Protein AF-A0A7W3P623-F1 (afdb_monomer_lite)

Secondary structure (DSSP, 8-state):
-EESGGGHHHHHHHHTS-GGG-GGGHHHHHHHHHHHHHHT-SS-PPEE-S--GGG-TTSPP---EEEE--HHHHHHHHHTT--TTHHHHHHHHHHHHHHTT-EEEE-SS--HHHHHHHHHHHHHTT--

Structure (mmCIF, N/CA/C/O backbone):
data_AF-A0A7W3P623-F1
#
_entry.id   AF-A0A7W3P623-F1
#
loop_
_atom_site.group_PDB
_atom_site.id
_atom_site.type_symbol
_atom_site.label_atom_id
_atom_site.label_alt_id
_atom_site.label_comp_id
_atom_site.label_asym_id
_atom_site.label_entity_id
_atom_site.label_seq_id
_atom_site.pdbx_PDB_ins_code
_atom_site.Cartn_x
_atom_site.Cartn_y
_atom_site.Cartn_z
_atom_site.occupancy
_atom_site.B_iso_or_equiv
_atom_site.auth_seq_id
_atom_site.auth_comp_id
_atom_site.auth_asym_id
_atom_site.auth_atom_id
_atom_site.pdbx_PDB_model_num
ATOM 1 N N . MET A 1 1 ? 1.976 -0.674 12.538 1.00 77.44 1 MET A N 1
ATOM 2 C CA . MET A 1 1 ? 1.799 -0.422 11.094 1.00 77.44 1 MET A CA 1
ATOM 3 C C . MET A 1 1 ? 3.063 -0.861 10.388 1.00 77.44 1 MET A C 1
ATOM 5 O O . MET A 1 1 ? 4.133 -0.415 10.784 1.00 77.44 1 MET A O 1
ATOM 9 N N . LEU A 1 2 ? 2.934 -1.749 9.410 1.00 84.62 2 LEU A N 1
ATOM 10 C CA . LEU A 1 2 ? 4.011 -2.174 8.529 1.00 84.62 2 LEU A CA 1
ATOM 11 C C . LEU A 1 2 ? 3.711 -1.620 7.135 1.00 84.62 2 LEU A C 1
ATOM 13 O O . LEU A 1 2 ? 2.647 -1.890 6.580 1.00 84.62 2 LEU A O 1
ATOM 17 N N . ASP A 1 3 ? 4.629 -0.821 6.605 1.00 87.44 3 ASP A N 1
ATOM 18 C CA . ASP A 1 3 ? 4.579 -0.376 5.216 1.00 87.44 3 ASP A CA 1
ATOM 19 C C . ASP A 1 3 ? 5.348 -1.384 4.366 1.00 87.44 3 ASP A C 1
ATOM 21 O O . ASP A 1 3 ? 6.526 -1.642 4.631 1.00 87.44 3 ASP A O 1
ATOM 25 N N . TRP A 1 4 ? 4.668 -1.969 3.379 1.00 89.75 4 TRP A N 1
ATOM 26 C CA . TRP A 1 4 ? 5.272 -2.906 2.444 1.00 89.75 4 TRP A CA 1
ATOM 27 C C . TRP A 1 4 ? 6.506 -2.267 1.805 1.00 89.75 4 TRP A C 1
ATOM 29 O O . TRP A 1 4 ? 7.604 -2.799 1.952 1.00 89.75 4 TRP A O 1
ATOM 39 N N . ASP A 1 5 ? 6.374 -1.069 1.228 1.00 91.06 5 ASP A N 1
ATOM 40 C CA . ASP A 1 5 ? 7.432 -0.404 0.459 1.00 91.06 5 ASP A CA 1
ATOM 41 C C . ASP A 1 5 ? 8.688 -0.095 1.291 1.00 91.06 5 ASP A C 1
ATOM 43 O O . ASP A 1 5 ? 9.799 -0.124 0.755 1.00 91.06 5 ASP A O 1
ATOM 47 N N . ALA A 1 6 ? 8.542 0.128 2.601 1.00 91.31 6 ALA A N 1
ATOM 48 C CA . ALA A 1 6 ? 9.659 0.427 3.500 1.00 91.31 6 ALA A CA 1
ATOM 49 C C . ALA A 1 6 ? 10.688 -0.717 3.593 1.00 91.31 6 ALA A C 1
ATOM 51 O O . ALA A 1 6 ? 11.844 -0.487 3.945 1.00 91.31 6 ALA A O 1
ATOM 52 N N . LEU A 1 7 ? 10.289 -1.949 3.258 1.00 91.88 7 LEU A N 1
ATOM 53 C CA . LEU A 1 7 ? 11.182 -3.108 3.240 1.00 91.88 7 LEU A CA 1
ATOM 54 C C . LEU A 1 7 ? 11.900 -3.305 1.894 1.00 91.88 7 LEU A C 1
ATOM 56 O O . LEU A 1 7 ? 12.810 -4.130 1.829 1.00 91.88 7 LEU A O 1
ATOM 60 N N . MET A 1 8 ? 11.518 -2.596 0.824 1.00 94.19 8 MET A N 1
ATOM 61 C CA . MET A 1 8 ? 12.056 -2.850 -0.523 1.00 94.19 8 MET A CA 1
ATOM 62 C C . MET A 1 8 ? 13.550 -2.557 -0.636 1.00 94.19 8 MET A C 1
ATOM 64 O O . MET A 1 8 ? 14.269 -3.337 -1.258 1.00 94.19 8 MET A O 1
ATOM 68 N N . ASP A 1 9 ? 14.012 -1.451 -0.054 1.00 95.38 9 ASP A N 1
ATOM 69 C CA . ASP A 1 9 ? 15.414 -1.034 -0.133 1.00 95.38 9 ASP A CA 1
ATOM 70 C C . ASP A 1 9 ? 16.345 -2.003 0.619 1.00 95.38 9 ASP A C 1
ATOM 72 O O . ASP A 1 9 ? 17.215 -2.590 -0.031 1.00 95.38 9 ASP A O 1
ATOM 76 N N . PRO A 1 10 ? 16.140 -2.302 1.921 1.00 95.56 10 PRO A N 1
ATOM 77 C CA . PRO A 1 10 ? 16.988 -3.268 2.625 1.00 95.56 10 PRO A CA 1
ATOM 78 C C . PRO A 1 10 ? 16.870 -4.692 2.057 1.00 95.56 10 PRO A C 1
ATOM 80 O O . PRO A 1 10 ? 17.859 -5.424 2.000 1.00 95.56 10 PRO A O 1
ATOM 83 N N . ALA A 1 11 ? 15.688 -5.103 1.582 1.00 96.19 11 ALA A N 1
ATOM 84 C CA . ALA A 1 11 ? 15.548 -6.385 0.889 1.00 96.19 11 ALA A CA 1
ATOM 85 C C . ALA A 1 11 ? 16.322 -6.404 -0.439 1.00 96.19 11 ALA A C 1
ATOM 87 O O . ALA A 1 11 ? 16.860 -7.443 -0.821 1.00 96.19 11 ALA A O 1
ATOM 88 N N . GLY A 1 12 ? 16.402 -5.265 -1.131 1.00 96.81 12 GLY A N 1
ATOM 89 C CA . GLY A 1 12 ? 17.170 -5.115 -2.360 1.00 96.81 12 GLY A CA 1
ATOM 90 C C . GLY A 1 12 ? 18.677 -5.175 -2.132 1.00 96.81 12 GLY A C 1
ATOM 91 O O . GLY A 1 12 ? 19.379 -5.814 -2.915 1.00 96.81 12 GLY A O 1
ATOM 92 N N . GLU A 1 13 ? 19.165 -4.588 -1.036 1.00 97.25 13 GLU A N 1
ATOM 93 C CA . GLU A 1 13 ? 20.559 -4.728 -0.593 1.00 97.25 13 GLU A CA 1
ATOM 94 C C . GLU A 1 13 ? 20.912 -6.197 -0.339 1.00 97.25 13 GLU A C 1
ATOM 96 O O . GLU A 1 13 ? 21.926 -6.686 -0.838 1.00 97.25 13 GLU A O 1
ATOM 101 N N . LEU A 1 14 ? 20.040 -6.929 0.364 1.00 96.31 14 LEU A N 1
ATOM 102 C CA . LEU A 1 14 ? 20.234 -8.354 0.637 1.00 96.31 14 LEU A CA 1
ATOM 103 C C . LEU A 1 14 ? 20.171 -9.215 -0.637 1.00 96.31 14 LEU A C 1
ATOM 105 O O . LEU A 1 14 ? 20.936 -10.166 -0.782 1.00 96.31 14 LEU A O 1
ATOM 109 N N . ALA A 1 15 ? 19.261 -8.893 -1.559 1.00 95.38 15 ALA A N 1
ATOM 110 C CA . ALA A 1 15 ? 19.085 -9.620 -2.815 1.00 95.38 15 ALA A CA 1
ATOM 111 C C . ALA A 1 15 ? 20.146 -9.274 -3.877 1.00 95.38 15 ALA A C 1
ATOM 113 O O . ALA A 1 15 ? 20.240 -9.967 -4.891 1.00 95.38 15 ALA A O 1
ATOM 114 N N . GLY A 1 16 ? 20.910 -8.194 -3.683 1.00 96.94 16 GLY A N 1
ATOM 115 C CA . GLY A 1 16 ? 21.832 -7.654 -4.683 1.00 96.94 16 GLY A CA 1
ATOM 116 C C . GLY A 1 16 ? 21.134 -7.027 -5.899 1.00 96.94 16 GLY A C 1
ATOM 117 O O . GLY A 1 16 ? 21.775 -6.823 -6.930 1.00 96.94 16 GLY A O 1
ATOM 118 N N . ALA A 1 17 ? 19.831 -6.739 -5.809 1.00 96.44 17 ALA A N 1
ATOM 119 C CA . ALA A 1 17 ? 19.041 -6.161 -6.893 1.00 96.44 17 ALA A CA 1
ATOM 120 C C . ALA A 1 17 ? 17.864 -5.326 -6.353 1.00 96.44 17 ALA A C 1
ATOM 122 O O . ALA A 1 17 ? 17.188 -5.751 -5.417 1.00 96.44 17 ALA A O 1
ATOM 123 N N . PRO A 1 18 ? 17.548 -4.165 -6.958 1.00 96.75 18 PRO A N 1
ATOM 124 C CA . PRO A 1 18 ? 16.447 -3.316 -6.510 1.00 96.75 18 PRO A CA 1
ATOM 125 C C . PRO A 1 18 ? 15.095 -4.014 -6.704 1.00 96.75 18 PRO A C 1
ATOM 127 O O . PRO A 1 18 ? 14.668 -4.240 -7.841 1.00 96.75 18 PRO A O 1
ATOM 130 N N . ILE A 1 19 ? 14.389 -4.300 -5.604 1.00 95.81 19 ILE A N 1
ATOM 131 C CA . ILE A 1 19 ? 13.122 -5.054 -5.603 1.00 95.81 19 ILE A CA 1
ATOM 132 C C . ILE A 1 19 ? 12.079 -4.420 -6.529 1.00 95.81 19 ILE A C 1
ATOM 134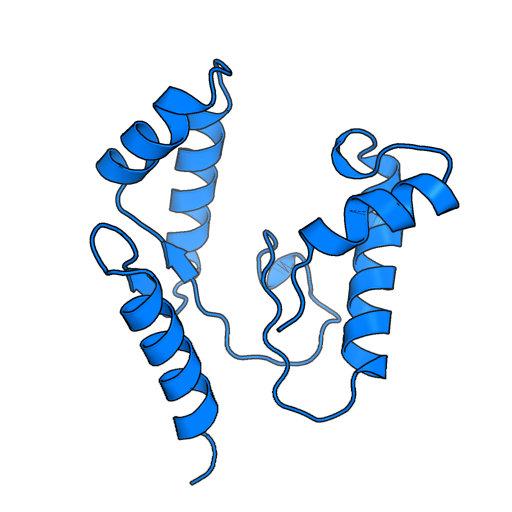 O O . ILE A 1 19 ? 11.503 -5.090 -7.386 1.00 95.81 19 ILE A O 1
ATOM 138 N N . ARG A 1 20 ? 11.906 -3.096 -6.437 1.00 91.56 20 ARG A N 1
ATOM 139 C CA . ARG A 1 20 ? 10.936 -2.333 -7.241 1.00 91.56 20 ARG A CA 1
ATOM 140 C C . ARG A 1 20 ? 11.135 -2.494 -8.755 1.00 91.56 20 ARG A C 1
ATOM 142 O O . ARG A 1 20 ? 10.182 -2.357 -9.511 1.00 91.56 20 ARG A O 1
ATOM 149 N N . ARG A 1 21 ? 12.367 -2.755 -9.206 1.00 93.12 21 ARG A N 1
ATOM 150 C CA . ARG A 1 21 ? 12.732 -2.843 -10.633 1.00 93.12 21 ARG A CA 1
ATOM 151 C C . ARG A 1 21 ? 13.058 -4.263 -11.092 1.00 93.12 21 ARG A C 1
ATOM 153 O O . ARG A 1 21 ? 13.418 -4.447 -12.250 1.00 93.12 21 ARG A O 1
ATOM 160 N N . THR A 1 22 ? 12.933 -5.252 -10.210 1.00 95.50 22 THR A N 1
ATOM 161 C CA . THR A 1 22 ? 13.333 -6.635 -10.488 1.00 95.50 22 THR A CA 1
ATOM 162 C C . THR A 1 22 ? 12.163 -7.575 -10.191 1.00 95.50 22 THR A C 1
ATOM 164 O O . THR A 1 22 ? 12.144 -8.196 -9.135 1.00 95.50 22 THR A O 1
ATOM 167 N N . PRO A 1 23 ? 11.171 -7.711 -11.095 1.00 93.12 23 PRO A N 1
ATOM 168 C CA . PRO A 1 23 ? 9.950 -8.484 -10.828 1.00 93.12 23 PRO A CA 1
ATOM 169 C C . PRO A 1 23 ? 10.180 -9.937 -10.394 1.00 93.12 23 PRO A C 1
ATOM 171 O O . PRO A 1 23 ? 9.387 -10.501 -9.645 1.00 93.12 23 PRO A O 1
ATOM 174 N N . SER A 1 24 ? 11.298 -10.546 -10.800 1.00 95.31 24 SER A N 1
ATOM 175 C CA . SER A 1 24 ? 11.672 -11.894 -10.363 1.00 95.31 24 SER A CA 1
ATOM 176 C C . SER A 1 24 ? 11.924 -12.011 -8.853 1.00 95.31 24 SER A C 1
ATOM 178 O O . SER A 1 24 ? 11.867 -13.121 -8.325 1.00 95.31 24 SER A O 1
ATOM 180 N N . THR A 1 25 ? 12.165 -10.908 -8.132 1.00 95.50 25 THR A N 1
ATOM 181 C CA . THR A 1 25 ? 12.327 -10.922 -6.669 1.00 95.50 25 THR A CA 1
ATOM 182 C C . THR A 1 25 ? 10.997 -10.861 -5.918 1.00 95.50 25 THR A C 1
ATOM 184 O O . THR A 1 25 ? 10.962 -11.201 -4.734 1.00 95.50 25 THR A O 1
ATOM 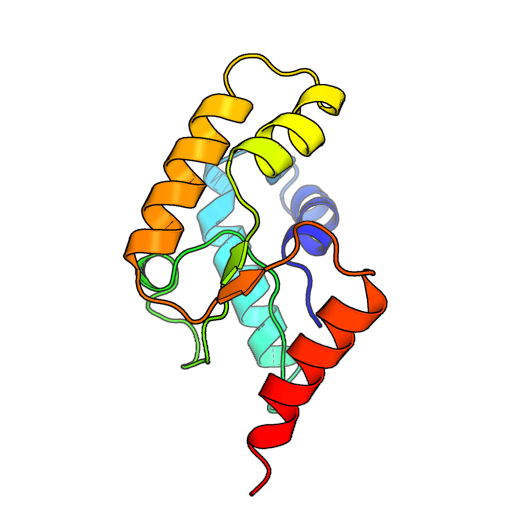187 N N . TRP A 1 26 ? 9.892 -10.482 -6.570 1.00 92.44 26 TRP A N 1
ATOM 188 C CA . TRP A 1 26 ? 8.611 -10.224 -5.903 1.00 92.44 26 TRP A CA 1
ATOM 189 C C . TRP A 1 26 ? 8.049 -11.425 -5.135 1.00 92.44 26 TRP A C 1
ATOM 191 O O . TRP A 1 26 ? 7.616 -11.225 -3.999 1.00 92.44 26 TRP A O 1
ATOM 201 N N . PRO A 1 27 ? 8.115 -12.678 -5.637 1.00 91.56 27 PRO A N 1
ATOM 202 C CA . PRO A 1 27 ? 7.640 -13.822 -4.861 1.00 91.56 27 PRO A CA 1
ATOM 203 C C . PRO A 1 27 ? 8.426 -14.031 -3.560 1.00 91.56 27 PRO A C 1
ATOM 205 O O . PRO A 1 27 ? 7.849 -14.362 -2.527 1.00 91.56 27 PRO A O 1
ATOM 208 N N . ALA A 1 28 ? 9.751 -13.846 -3.592 1.00 93.12 28 ALA A N 1
ATOM 209 C CA . ALA A 1 28 ? 10.587 -13.964 -2.398 1.00 93.12 28 ALA A CA 1
ATOM 210 C C . ALA A 1 28 ? 10.339 -12.808 -1.425 1.00 93.12 28 ALA A C 1
ATOM 212 O O . ALA A 1 28 ? 10.261 -13.019 -0.218 1.00 93.12 28 ALA A O 1
ATOM 213 N N . TYR A 1 29 ? 10.157 -11.607 -1.963 1.00 93.69 29 TYR A N 1
ATOM 214 C CA . TYR A 1 29 ? 9.871 -10.420 -1.184 1.00 93.69 29 TYR A CA 1
ATOM 215 C C . TYR A 1 29 ? 8.497 -10.478 -0.497 1.00 93.69 29 TYR A C 1
ATOM 217 O O . TYR A 1 29 ? 8.416 -10.224 0.698 1.00 93.69 29 TYR A O 1
ATOM 225 N N . SER A 1 30 ? 7.444 -10.926 -1.186 1.00 91.44 30 SER A N 1
ATOM 226 C CA . SER A 1 30 ? 6.122 -11.148 -0.576 1.00 91.44 30 SER A CA 1
ATOM 227 C C . SER A 1 30 ? 6.194 -12.122 0.610 1.00 91.44 30 SER A C 1
ATOM 229 O O . SER A 1 30 ? 5.674 -11.837 1.690 1.00 91.44 30 SER A O 1
ATOM 231 N N . ARG A 1 31 ? 6.947 -13.227 0.476 1.00 91.06 31 ARG A N 1
ATOM 232 C CA . ARG A 1 31 ? 7.193 -14.161 1.592 1.00 91.06 31 ARG A CA 1
ATOM 233 C C . ARG A 1 31 ? 7.965 -13.529 2.752 1.00 91.06 31 ARG A C 1
ATOM 235 O O . ARG A 1 31 ? 7.701 -13.874 3.900 1.00 91.06 31 ARG A O 1
ATOM 242 N N . LEU A 1 32 ? 8.901 -12.619 2.474 1.00 92.25 32 LEU A N 1
ATOM 243 C CA . LEU A 1 32 ? 9.606 -11.868 3.514 1.00 92.25 32 LEU A CA 1
ATOM 244 C C . LEU A 1 32 ? 8.641 -10.970 4.291 1.00 92.25 32 LEU A C 1
ATOM 246 O O . LEU A 1 32 ? 8.651 -11.013 5.518 1.00 92.25 32 LEU A O 1
ATOM 250 N N . VAL A 1 33 ? 7.800 -10.187 3.606 1.00 91.19 33 VAL A N 1
ATOM 251 C CA . VAL A 1 33 ? 6.829 -9.310 4.283 1.00 91.19 33 VAL A CA 1
ATOM 252 C C . VAL A 1 33 ? 5.881 -10.142 5.148 1.00 91.19 33 VAL A C 1
ATOM 254 O O . VAL A 1 33 ? 5.676 -9.801 6.310 1.00 91.19 33 VAL A O 1
ATOM 257 N N . ARG A 1 34 ? 5.403 -11.286 4.643 1.00 89.06 34 ARG A N 1
ATOM 258 C CA . ARG A 1 34 ? 4.613 -12.237 5.436 1.00 89.06 34 ARG A CA 1
ATOM 259 C C . ARG A 1 34 ? 5.349 -12.686 6.701 1.00 89.06 34 ARG A C 1
ATOM 261 O O . ARG A 1 34 ? 4.806 -12.563 7.796 1.00 89.06 34 ARG A O 1
ATOM 268 N N . ALA A 1 35 ? 6.586 -13.164 6.573 1.00 90.12 35 ALA A N 1
ATOM 269 C CA . ALA A 1 35 ? 7.374 -13.605 7.724 1.00 90.12 35 ALA A CA 1
ATOM 270 C C . ALA A 1 35 ? 7.556 -12.476 8.753 1.00 90.12 35 ALA A C 1
ATOM 272 O O . ALA A 1 35 ? 7.444 -12.707 9.953 1.00 90.12 35 ALA A O 1
ATOM 273 N N . VAL A 1 36 ? 7.768 -11.236 8.297 1.00 88.75 36 VAL A N 1
ATOM 274 C CA . VAL A 1 36 ? 7.818 -10.062 9.179 1.00 88.75 36 VAL A CA 1
ATOM 275 C C . VAL A 1 36 ? 6.482 -9.853 9.893 1.00 88.75 36 VAL A C 1
ATOM 277 O O . VAL A 1 36 ? 6.487 -9.654 11.106 1.00 88.75 36 VAL A O 1
ATOM 280 N N . THR A 1 37 ? 5.344 -9.935 9.193 1.00 85.38 37 THR A N 1
ATOM 281 C CA . THR A 1 37 ? 4.025 -9.798 9.836 1.00 85.38 37 THR A CA 1
ATOM 282 C C . THR A 1 37 ? 3.763 -10.875 10.888 1.00 85.38 37 THR A C 1
ATOM 284 O O . THR A 1 37 ? 3.238 -10.556 11.949 1.00 85.38 37 THR A O 1
ATOM 287 N N . GLU A 1 38 ? 4.198 -12.115 10.652 1.00 85.56 38 GLU A N 1
ATOM 288 C CA . GLU A 1 38 ? 4.081 -13.214 11.619 1.00 85.56 38 GLU A CA 1
ATOM 289 C C . GLU A 1 38 ? 5.003 -13.004 12.840 1.00 85.56 38 GLU A C 1
ATOM 291 O O . GLU A 1 38 ? 4.598 -13.271 13.972 1.00 85.56 38 GLU A O 1
ATOM 296 N N . ILE A 1 39 ? 6.220 -12.473 12.641 1.00 87.06 39 ILE A N 1
ATOM 297 C CA . ILE A 1 39 ? 7.189 -12.188 13.720 1.00 87.06 39 ILE A CA 1
ATOM 298 C C . ILE A 1 39 ? 6.734 -11.036 14.619 1.00 87.06 39 ILE A C 1
ATOM 300 O O . ILE A 1 39 ? 6.937 -11.096 15.832 1.00 87.06 39 ILE A O 1
ATOM 304 N N . VAL A 1 40 ? 6.135 -9.985 14.046 1.00 82.00 40 VAL A N 1
ATOM 305 C CA . VAL A 1 40 ? 5.613 -8.836 14.813 1.00 82.00 40 VAL A CA 1
ATOM 306 C C . VAL A 1 40 ? 4.532 -9.275 15.818 1.00 82.00 40 VAL A C 1
ATOM 308 O O . VAL A 1 40 ? 4.298 -8.587 16.813 1.00 82.00 40 VAL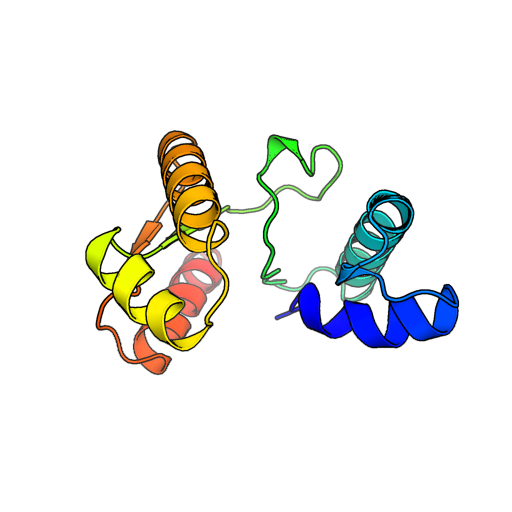 A O 1
ATOM 311 N N . GLY A 1 41 ? 3.978 -10.477 15.647 1.00 69.31 41 GLY A N 1
ATO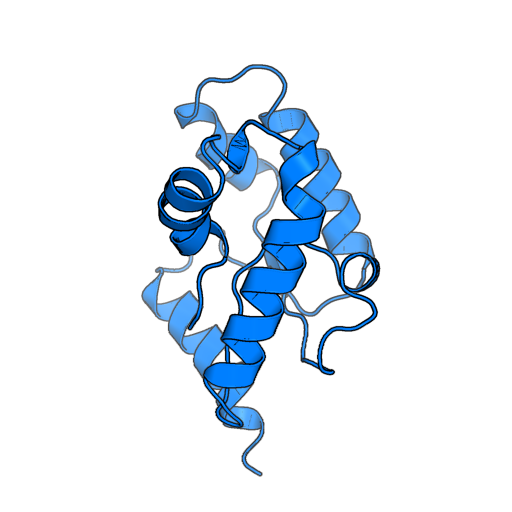M 312 C CA . GLY A 1 41 ? 3.214 -11.187 16.664 1.00 69.31 41 GLY A CA 1
ATOM 313 C C . GLY A 1 41 ? 1.709 -10.918 16.590 1.00 69.31 41 GLY A C 1
ATOM 314 O O . GLY A 1 41 ? 1.237 -10.264 15.664 1.00 69.31 41 GLY A O 1
ATOM 315 N N . PRO A 1 42 ? 0.933 -11.412 17.573 1.00 65.50 42 PRO A N 1
ATOM 316 C CA . PRO A 1 42 ? -0.535 -11.429 17.542 1.00 65.50 42 PRO A CA 1
ATOM 317 C C . PRO A 1 42 ? -1.195 -10.060 17.789 1.00 65.50 42 PRO A C 1
ATOM 319 O O . PRO A 1 42 ? -2.385 -10.004 18.087 1.00 65.50 42 PRO A O 1
ATOM 322 N N . GLY A 1 43 ? -0.436 -8.962 17.741 1.00 68.50 43 GLY A N 1
ATOM 323 C CA . GLY A 1 43 ? -1.001 -7.621 17.868 1.00 68.50 43 GLY A CA 1
ATOM 324 C C . GLY A 1 43 ? -1.799 -7.220 16.627 1.00 68.50 43 GLY A C 1
ATOM 325 O O . GLY A 1 43 ? -1.678 -7.837 15.570 1.00 68.50 43 GLY A O 1
ATOM 326 N N . ASP A 1 44 ? -2.576 -6.143 16.735 1.00 75.56 44 ASP A N 1
ATOM 327 C CA . ASP A 1 44 ? -3.280 -5.566 15.589 1.00 75.56 44 ASP A CA 1
ATOM 328 C C . ASP A 1 44 ? -2.275 -4.988 14.576 1.00 75.56 44 ASP A C 1
ATOM 330 O O . ASP A 1 44 ? -1.812 -3.844 14.674 1.00 75.56 44 ASP A O 1
ATOM 334 N N . VAL A 1 45 ? -1.890 -5.802 13.592 1.00 80.88 45 VAL A N 1
ATOM 335 C CA . VAL A 1 45 ? -0.999 -5.392 12.506 1.00 80.88 45 VAL A CA 1
ATOM 336 C C . VAL A 1 45 ? -1.823 -4.789 11.375 1.00 80.88 45 VAL A C 1
ATOM 338 O O . VAL A 1 45 ? -2.623 -5.456 10.728 1.00 80.88 45 VAL A O 1
ATOM 341 N N . ILE A 1 46 ? -1.563 -3.515 11.087 1.00 86.69 46 ILE A N 1
ATOM 342 C CA . ILE A 1 46 ? -1.961 -2.886 9.825 1.00 86.69 46 ILE A CA 1
ATOM 343 C C . ILE A 1 46 ? -0.837 -3.106 8.825 1.00 86.69 46 ILE A C 1
ATOM 345 O O . ILE A 1 46 ? 0.268 -2.596 9.042 1.00 86.69 46 ILE A O 1
ATOM 349 N N . LEU A 1 47 ? -1.138 -3.806 7.737 1.00 87.69 47 LEU A N 1
ATOM 350 C CA . LEU A 1 47 ? -0.281 -3.890 6.565 1.00 87.69 47 LEU A CA 1
ATOM 351 C C . LEU A 1 47 ? -0.778 -2.905 5.507 1.00 87.69 47 LEU A C 1
ATOM 353 O O . LEU A 1 47 ? -1.915 -3.004 5.051 1.00 87.69 47 LEU A O 1
ATOM 357 N N . LEU A 1 48 ? 0.075 -1.965 5.108 1.00 89.12 48 LEU A N 1
ATOM 358 C CA . LEU A 1 48 ? -0.176 -1.118 3.945 1.00 89.12 48 LEU A CA 1
ATOM 359 C C . LEU A 1 48 ? 0.485 -1.772 2.734 1.00 89.12 48 LEU A C 1
ATOM 361 O O . LEU A 1 48 ? 1.700 -1.947 2.734 1.00 89.12 48 LEU A O 1
ATOM 365 N N . GLY A 1 49 ? -0.307 -2.148 1.731 1.00 88.62 49 GLY A N 1
ATOM 366 C CA . GLY A 1 49 ? 0.171 -2.885 0.565 1.00 88.62 49 GLY A CA 1
ATOM 367 C C . GLY A 1 49 ? -0.600 -2.563 -0.711 1.00 88.62 49 GLY A C 1
ATOM 368 O O . GLY A 1 49 ? -1.565 -1.800 -0.705 1.00 88.62 49 GLY A O 1
ATOM 369 N N . VAL A 1 50 ? -0.134 -3.156 -1.808 1.00 83.88 50 VAL A N 1
ATOM 370 C CA . VAL A 1 50 ? -0.645 -2.962 -3.177 1.00 83.88 50 VAL A CA 1
ATOM 371 C C . VAL A 1 50 ? -1.138 -4.268 -3.797 1.00 83.88 50 VAL A C 1
ATOM 373 O O . VAL A 1 50 ? -1.198 -4.375 -5.015 1.00 83.88 50 VAL A O 1
ATOM 376 N N . CYS A 1 51 ? -1.409 -5.270 -2.964 1.00 88.06 51 CYS A N 1
ATOM 377 C CA . CYS A 1 51 ? -1.936 -6.557 -3.390 1.00 88.06 51 CYS A CA 1
ATOM 378 C C . CYS A 1 51 ? -3.425 -6.642 -3.058 1.00 88.06 51 CYS A C 1
ATOM 380 O O . CYS A 1 51 ? -3.888 -6.120 -2.041 1.00 88.06 51 CYS A O 1
ATOM 382 N N . THR A 1 52 ? -4.153 -7.349 -3.904 1.00 88.19 52 THR A N 1
ATOM 383 C CA . THR A 1 52 ? -5.520 -7.803 -3.666 1.00 88.19 52 THR A CA 1
ATOM 384 C C . THR A 1 52 ? -5.534 -9.011 -2.716 1.00 88.19 52 THR A C 1
ATOM 386 O O . THR A 1 52 ? -4.502 -9.670 -2.539 1.00 88.19 52 THR A O 1
ATOM 389 N N . PRO A 1 53 ? -6.693 -9.349 -2.118 1.00 86.50 53 PRO A N 1
ATOM 390 C CA . PRO A 1 53 ? -6.832 -10.566 -1.319 1.00 86.50 53 PRO A CA 1
ATOM 391 C C . PRO A 1 53 ? -6.403 -11.838 -2.065 1.00 86.50 53 PRO A C 1
ATOM 393 O O . PRO A 1 53 ? -5.695 -12.670 -1.504 1.00 86.50 53 PRO A O 1
ATOM 396 N N . ASP A 1 54 ? -6.759 -11.952 -3.348 1.00 87.25 54 ASP A N 1
ATOM 397 C CA . ASP A 1 54 ? -6.465 -13.134 -4.170 1.00 87.25 54 ASP A CA 1
ATOM 398 C C . ASP A 1 54 ? -4.974 -13.279 -4.512 1.00 87.25 54 ASP A C 1
ATOM 400 O O . ASP A 1 54 ? -4.495 -14.381 -4.777 1.00 87.25 54 ASP A O 1
ATOM 404 N N . GLU A 1 55 ? -4.213 -12.183 -4.482 1.00 87.00 55 GLU A N 1
ATOM 405 C CA . GLU A 1 55 ? -2.756 -12.203 -4.653 1.00 87.00 55 GLU A CA 1
ATOM 406 C C . GLU A 1 55 ? -2.018 -12.638 -3.378 1.00 87.00 55 GLU A C 1
ATOM 408 O O . GLU A 1 55 ? -0.819 -12.929 -3.425 1.00 87.00 55 GLU A O 1
ATOM 413 N N . LEU A 1 56 ? -2.726 -12.716 -2.245 1.00 85.25 56 LEU A N 1
ATOM 414 C CA . LEU A 1 56 ? -2.200 -13.092 -0.934 1.00 85.25 56 LEU A CA 1
ATOM 415 C C . LEU A 1 56 ? -2.998 -14.261 -0.307 1.00 85.25 56 LEU A C 1
ATOM 417 O O . LEU A 1 56 ? -3.399 -14.172 0.853 1.00 85.25 56 LEU A O 1
ATOM 421 N N . PRO A 1 57 ? -3.181 -15.395 -1.017 1.00 79.81 57 PRO A N 1
ATOM 422 C CA . PRO A 1 57 ? -4.114 -16.455 -0.617 1.00 79.81 57 PRO A CA 1
ATOM 423 C C . PRO A 1 57 ? -3.710 -17.199 0.666 1.00 79.81 57 PRO A C 1
ATOM 425 O O . PRO A 1 57 ? -4.564 -17.751 1.349 1.00 79.81 57 PRO A O 1
ATOM 428 N N . ASP A 1 58 ? -2.416 -17.212 1.001 1.00 82.38 58 ASP A N 1
ATOM 429 C CA . ASP A 1 58 ? -1.886 -17.895 2.189 1.00 82.38 58 ASP A CA 1
ATOM 430 C C . ASP A 1 58 ? -1.589 -16.933 3.353 1.00 82.38 58 ASP A C 1
ATOM 432 O O . ASP A 1 58 ? -0.852 -17.288 4.280 1.00 82.38 58 ASP A O 1
ATOM 436 N N . TRP A 1 59 ? -2.061 -15.688 3.281 1.00 82.81 59 TRP A N 1
ATOM 437 C CA . TRP A 1 59 ? -1.879 -14.713 4.356 1.00 82.81 59 TRP A CA 1
ATOM 438 C C . TRP A 1 59 ? -2.934 -14.894 5.454 1.00 82.81 59 TRP A C 1
ATOM 440 O O . TRP A 1 59 ? -4.006 -15.432 5.185 1.00 82.81 59 TRP A O 1
ATOM 450 N N . PRO A 1 60 ? -2.650 -14.474 6.703 1.00 75.19 60 PRO A N 1
ATOM 451 C CA . PRO A 1 60 ? -3.631 -14.543 7.780 1.00 75.19 60 PRO A CA 1
ATOM 452 C C . PRO A 1 60 ? -4.929 -13.811 7.425 1.00 75.19 60 PRO A C 1
ATOM 454 O O . PRO A 1 60 ? -4.890 -12.729 6.834 1.00 75.19 60 PRO A O 1
ATOM 457 N N . ASP A 1 61 ? -6.066 -14.369 7.847 1.00 76.44 61 ASP A N 1
ATOM 458 C CA . ASP A 1 61 ? -7.369 -13.731 7.660 1.00 76.44 61 ASP A CA 1
ATOM 459 C C . ASP A 1 61 ? -7.386 -12.330 8.288 1.00 76.44 61 ASP A C 1
ATOM 461 O O . ASP A 1 61 ? -7.044 -12.129 9.458 1.00 76.44 61 ASP A O 1
ATOM 465 N N . GLY A 1 62 ? -7.826 -11.345 7.508 1.00 81.19 62 GLY A N 1
ATOM 466 C CA . GLY A 1 62 ? -7.803 -9.939 7.891 1.00 81.19 62 GLY A CA 1
ATOM 467 C C . GLY A 1 62 ? -8.977 -9.159 7.313 1.00 81.19 62 GLY A C 1
ATOM 468 O O . GLY A 1 62 ? -9.622 -9.571 6.349 1.00 81.19 62 GLY A O 1
ATOM 469 N N . ARG A 1 63 ? -9.264 -8.000 7.915 1.00 86.38 63 ARG A N 1
ATOM 470 C CA . ARG A 1 63 ? -10.197 -7.035 7.324 1.00 86.38 63 ARG A CA 1
ATOM 471 C C . ARG A 1 63 ? -9.459 -6.282 6.227 1.00 86.38 63 ARG A C 1
ATOM 473 O O . ARG A 1 63 ? -8.450 -5.639 6.501 1.00 86.38 63 ARG A O 1
ATOM 480 N N . TRP A 1 64 ? -10.001 -6.318 5.019 1.00 89.25 64 TRP A N 1
ATOM 481 C CA . TRP A 1 64 ? -9.478 -5.557 3.896 1.00 89.25 64 TRP A CA 1
ATOM 482 C C . TRP A 1 64 ? -10.167 -4.203 3.797 1.00 89.25 64 TRP A C 1
ATOM 484 O O . TRP A 1 64 ? -11.395 -4.108 3.848 1.00 89.25 64 TRP A O 1
ATOM 494 N N . ILE A 1 65 ? -9.360 -3.153 3.678 1.00 91.31 65 ILE A N 1
ATOM 495 C CA . ILE A 1 65 ? -9.823 -1.772 3.583 1.00 91.31 65 ILE A CA 1
ATOM 496 C C . ILE A 1 65 ? -9.151 -1.149 2.371 1.00 91.31 65 ILE A C 1
ATOM 498 O O . ILE A 1 65 ? -7.925 -1.118 2.271 1.00 91.31 65 ILE A O 1
ATOM 502 N N . LEU A 1 66 ? -9.960 -0.611 1.471 1.00 93.12 66 LEU A N 1
ATOM 503 C CA . LEU A 1 66 ? -9.487 0.111 0.309 1.00 93.12 66 LEU A CA 1
ATOM 504 C C . LEU A 1 66 ? -9.320 1.597 0.652 1.00 93.12 66 LEU A C 1
ATOM 506 O O . LEU A 1 66 ? -10.302 2.316 0.861 1.00 93.12 66 LEU A O 1
ATOM 510 N N . LEU A 1 67 ? -8.073 2.071 0.675 1.00 92.75 67 LEU A N 1
ATOM 511 C CA . LEU A 1 67 ? -7.765 3.501 0.683 1.00 92.75 67 LEU A CA 1
ATOM 512 C C . LEU A 1 67 ? -7.835 4.021 -0.752 1.00 92.75 67 LEU A C 1
ATOM 514 O O . LEU A 1 67 ? -6.968 3.727 -1.574 1.00 92.75 67 LEU A O 1
ATOM 518 N N . ASP A 1 68 ? -8.868 4.794 -1.068 1.00 93.75 68 ASP A N 1
ATOM 519 C CA . ASP A 1 68 ? -9.112 5.218 -2.445 1.00 93.75 68 ASP A CA 1
ATOM 520 C C . ASP A 1 68 ? -9.529 6.686 -2.537 1.00 93.75 68 ASP A C 1
ATOM 522 O O . ASP A 1 68 ? -9.845 7.353 -1.552 1.00 93.75 68 ASP A O 1
ATOM 526 N N . CYS A 1 69 ? -9.454 7.220 -3.746 1.00 92.81 69 CYS A N 1
ATOM 527 C CA . CYS A 1 69 ? -9.931 8.536 -4.131 1.00 92.81 69 CYS A CA 1
ATOM 528 C C . CYS A 1 69 ? -10.608 8.420 -5.500 1.00 92.81 69 CYS A C 1
ATOM 530 O O . CYS A 1 69 ? -10.445 7.417 -6.190 1.00 92.81 69 CYS A O 1
ATOM 532 N N . ASP A 1 70 ? -11.386 9.419 -5.909 1.00 92.88 70 ASP A N 1
ATOM 533 C CA . ASP A 1 70 ? -11.938 9.402 -7.264 1.00 92.88 70 ASP A CA 1
ATOM 534 C C . ASP A 1 70 ? -10.843 9.607 -8.320 1.00 92.88 70 ASP A C 1
ATOM 536 O O . ASP A 1 70 ? -9.722 10.043 -8.044 1.00 92.88 70 ASP A O 1
ATOM 540 N N . ASP A 1 71 ? -11.182 9.278 -9.561 1.00 93.94 71 ASP A N 1
ATOM 541 C CA . ASP A 1 71 ? -10.242 9.319 -10.675 1.00 93.94 71 ASP A CA 1
ATOM 542 C C . ASP A 1 71 ? -9.751 10.739 -10.985 1.00 93.94 71 ASP A C 1
ATOM 544 O O . ASP A 1 71 ? -8.686 10.915 -11.579 1.00 93.94 71 ASP A O 1
ATOM 548 N N . GLN A 1 72 ? -10.519 11.768 -10.616 1.00 92.50 72 GLN A N 1
ATOM 549 C CA . GLN A 1 72 ? -10.099 13.156 -10.778 1.00 92.50 72 GLN A CA 1
ATOM 550 C C . GLN A 1 72 ? -8.962 13.482 -9.807 1.00 92.50 72 GLN A C 1
ATOM 552 O O . GLN A 1 72 ? -7.917 13.983 -10.224 1.00 92.50 72 GLN A O 1
ATOM 557 N N . GLU A 1 73 ? -9.138 13.163 -8.526 1.00 91.69 73 GLU A N 1
ATOM 558 C CA . GLU A 1 73 ? -8.114 13.360 -7.506 1.00 91.69 73 GLU A CA 1
ATOM 559 C C . GLU A 1 73 ? -6.888 12.477 -7.758 1.00 91.69 73 GLU A C 1
ATOM 561 O O . GLU A 1 73 ? -5.756 12.939 -7.607 1.00 91.69 73 GLU A O 1
ATOM 566 N N . ARG A 1 74 ? -7.085 11.234 -8.212 1.00 91.88 74 ARG A N 1
ATOM 567 C CA . ARG A 1 74 ? -5.987 10.337 -8.591 1.00 91.88 74 ARG A CA 1
ATOM 568 C C . ARG A 1 74 ? -5.142 10.935 -9.711 1.00 91.88 74 ARG A C 1
ATOM 570 O O . ARG A 1 74 ? -3.928 11.031 -9.556 1.00 91.88 74 ARG A O 1
ATOM 577 N N . ARG A 1 75 ? -5.770 11.408 -10.797 1.00 91.12 75 ARG A N 1
ATOM 578 C CA . ARG A 1 75 ? -5.060 12.109 -11.882 1.00 91.12 75 ARG A CA 1
ATOM 579 C C . ARG A 1 75 ? -4.313 13.330 -11.360 1.00 91.12 75 ARG A C 1
ATOM 581 O O . ARG A 1 75 ? -3.149 13.500 -11.696 1.00 91.12 75 ARG A O 1
ATOM 588 N N . ARG A 1 76 ? -4.943 14.136 -10.498 1.00 89.31 76 ARG A N 1
ATOM 589 C CA . ARG A 1 76 ? -4.303 15.311 -9.891 1.00 89.31 76 ARG A CA 1
ATOM 590 C C . ARG A 1 76 ? -3.047 14.937 -9.095 1.00 89.31 76 ARG A C 1
ATOM 592 O O . ARG A 1 76 ? -2.028 15.591 -9.252 1.00 89.31 76 ARG A O 1
ATOM 599 N N . ARG A 1 77 ? -3.103 13.889 -8.263 1.00 87.75 77 ARG A N 1
ATOM 600 C CA . ARG A 1 77 ? -1.964 13.418 -7.446 1.00 87.75 77 ARG A CA 1
ATOM 601 C C . ARG A 1 77 ? -0.848 12.776 -8.267 1.00 87.75 77 ARG A C 1
ATOM 603 O O . ARG A 1 77 ? 0.303 12.789 -7.838 1.00 87.75 77 ARG A O 1
ATOM 610 N N . LEU A 1 78 ? -1.195 12.156 -9.393 1.00 88.50 78 LEU A N 1
ATOM 611 C CA . LEU A 1 78 ? -0.237 11.493 -10.276 1.00 88.50 78 LEU A CA 1
ATOM 612 C C . LEU A 1 78 ? 0.367 12.438 -11.320 1.00 88.50 78 LEU A C 1
ATOM 614 O O . LEU A 1 78 ? 1.449 12.140 -11.810 1.00 88.50 78 LEU A O 1
ATOM 618 N N . ALA A 1 79 ? -0.273 13.576 -11.616 1.00 86.00 79 ALA A N 1
ATOM 619 C CA . ALA A 1 79 ? 0.247 14.580 -12.546 1.00 86.00 79 ALA A CA 1
ATOM 620 C C . ALA A 1 79 ? 1.657 15.058 -12.158 1.00 86.00 79 ALA A C 1
ATOM 622 O O . ALA A 1 79 ? 2.514 15.197 -13.021 1.00 86.00 79 ALA A O 1
ATOM 623 N N . ASP A 1 80 ? 1.920 15.206 -10.858 1.00 78.06 80 ASP A N 1
ATOM 624 C CA . ASP A 1 80 ? 3.222 15.641 -10.337 1.00 78.06 80 ASP A CA 1
ATOM 625 C C . ASP A 1 80 ? 4.312 14.549 -10.410 1.00 78.06 80 ASP A C 1
ATOM 627 O O . ASP A 1 80 ? 5.464 14.805 -10.066 1.00 78.06 80 ASP A O 1
ATOM 631 N N . ARG A 1 81 ? 3.965 13.311 -10.803 1.00 75.44 81 ARG A N 1
ATOM 632 C CA . ARG A 1 81 ? 4.874 12.146 -10.803 1.00 75.44 81 ARG A CA 1
ATOM 633 C C . ARG A 1 81 ? 5.436 11.780 -12.186 1.00 75.44 81 ARG A C 1
ATOM 635 O O . ARG A 1 81 ? 6.134 10.775 -12.271 1.00 75.44 81 ARG A O 1
ATOM 642 N N . ASP A 1 82 ? 5.124 12.586 -13.204 1.00 57.00 82 ASP A N 1
ATOM 643 C CA . ASP A 1 82 ? 5.697 12.637 -14.564 1.00 57.00 82 ASP A CA 1
ATOM 644 C C . ASP A 1 82 ? 6.172 11.286 -15.145 1.00 57.00 82 ASP A C 1
ATOM 646 O O . ASP A 1 82 ? 7.364 11.044 -15.330 1.00 57.00 82 ASP A O 1
ATOM 650 N N . ASP A 1 83 ? 5.227 10.375 -15.406 1.00 61.62 83 ASP A N 1
ATOM 651 C CA . ASP A 1 83 ? 5.495 9.145 -16.164 1.00 61.62 83 ASP A CA 1
ATOM 652 C C . ASP A 1 83 ? 4.262 8.792 -17.020 1.00 61.62 83 ASP A C 1
ATOM 654 O O . ASP A 1 83 ? 3.217 8.356 -16.509 1.00 61.62 83 ASP A O 1
ATOM 658 N N . GLU A 1 84 ? 4.347 9.048 -18.329 1.00 57.97 84 GLU A N 1
ATOM 659 C CA . GLU A 1 84 ? 3.284 8.728 -19.287 1.00 57.97 84 GLU A CA 1
ATOM 660 C C . GLU A 1 84 ? 2.991 7.216 -19.260 1.00 57.97 84 GLU A C 1
ATOM 662 O O . GLU A 1 84 ? 3.879 6.376 -19.363 1.00 57.97 84 GLU A O 1
ATOM 667 N N . GLY A 1 85 ? 1.718 6.850 -19.081 1.00 65.69 85 GLY A N 1
ATOM 668 C CA . GLY A 1 85 ? 1.264 5.455 -18.988 1.00 65.69 85 GLY A CA 1
ATOM 669 C C . GLY A 1 85 ? 1.009 4.953 -17.562 1.00 65.69 85 GLY A C 1
ATOM 670 O O . GLY A 1 85 ? 0.065 4.189 -17.358 1.00 65.69 85 GLY A O 1
ATOM 671 N N . ARG A 1 86 ? 1.724 5.451 -16.540 1.00 79.69 86 ARG A N 1
ATOM 672 C CA . ARG A 1 86 ? 1.475 5.034 -15.141 1.00 79.69 86 ARG A CA 1
ATOM 673 C C . ARG A 1 86 ? 0.147 5.529 -14.588 1.00 79.69 86 ARG A C 1
ATOM 675 O O . ARG A 1 86 ? -0.476 4.839 -13.788 1.00 79.69 86 ARG A O 1
ATOM 682 N N . THR A 1 87 ? -0.307 6.703 -15.023 1.00 88.19 87 THR A N 1
ATOM 683 C CA . THR A 1 87 ? -1.607 7.243 -14.598 1.00 88.19 87 THR A CA 1
ATOM 684 C C . THR A 1 87 ? -2.764 6.384 -15.094 1.00 88.19 87 THR A C 1
ATOM 686 O O . THR A 1 87 ? -3.704 6.159 -14.340 1.00 88.19 87 THR A O 1
ATOM 689 N N . GLN A 1 88 ? -2.696 5.891 -16.334 1.00 89.38 88 GLN A N 1
ATOM 690 C CA . GLN A 1 88 ? -3.753 5.053 -16.897 1.00 89.38 88 GLN A CA 1
ATOM 691 C C . GLN A 1 88 ? -3.789 3.678 -16.218 1.00 89.38 88 GLN A C 1
ATOM 693 O O . GLN A 1 88 ? -4.849 3.283 -15.745 1.00 89.38 88 GLN A O 1
ATOM 698 N N . ALA A 1 89 ? -2.632 3.026 -16.052 1.00 88.50 89 ALA A N 1
ATOM 699 C CA . ALA A 1 89 ? -2.537 1.773 -15.299 1.00 88.50 89 ALA A CA 1
ATOM 700 C C . ALA A 1 89 ? -3.071 1.927 -13.862 1.00 88.50 89 ALA A C 1
ATOM 702 O O . ALA A 1 89 ? -3.897 1.146 -13.415 1.00 88.50 89 ALA A O 1
ATOM 703 N N . ALA A 1 90 ? -2.714 3.014 -13.168 1.00 90.38 90 ALA A N 1
ATOM 704 C CA . ALA A 1 90 ? -3.207 3.271 -11.815 1.00 90.38 90 ALA A CA 1
ATOM 705 C C . ALA A 1 90 ? -4.727 3.526 -11.735 1.00 90.38 90 ALA A C 1
ATOM 707 O O . ALA A 1 90 ? -5.316 3.362 -10.665 1.00 90.38 90 ALA A O 1
ATOM 708 N N . LEU A 1 91 ? -5.357 3.994 -12.818 1.00 93.06 91 LEU A N 1
ATOM 709 C CA . LEU A 1 91 ? -6.813 4.145 -12.905 1.00 93.06 91 LEU A CA 1
ATOM 710 C C . LEU A 1 91 ? -7.495 2.796 -13.144 1.00 93.06 91 LEU A C 1
ATOM 712 O O . LEU A 1 91 ? -8.522 2.526 -12.527 1.00 93.06 91 LEU A O 1
ATOM 716 N N . GLU A 1 92 ? -6.915 1.962 -14.006 1.00 93.19 92 GLU A N 1
ATOM 717 C CA . GLU A 1 92 ? -7.381 0.598 -14.276 1.00 93.19 92 GLU A CA 1
ATOM 718 C C . GLU A 1 92 ? -7.286 -0.272 -13.024 1.00 93.19 92 GLU A C 1
ATOM 720 O O . GLU A 1 92 ? -8.283 -0.878 -12.632 1.00 93.19 92 GLU A O 1
ATOM 725 N N . ASP A 1 93 ? -6.148 -0.223 -12.328 1.00 92.06 93 ASP A N 1
ATOM 726 C CA . ASP A 1 93 ? -5.976 -0.871 -11.032 1.00 92.06 93 ASP A CA 1
ATOM 727 C C . ASP A 1 93 ? -7.060 -0.387 -10.066 1.00 92.06 93 ASP A C 1
ATOM 729 O O . ASP A 1 93 ? -7.806 -1.188 -9.511 1.00 92.06 93 ASP A O 1
ATOM 733 N N . ALA A 1 94 ? -7.219 0.931 -9.894 1.00 93.25 94 ALA A N 1
ATOM 734 C CA . ALA A 1 94 ? -8.210 1.479 -8.968 1.00 93.25 94 ALA A CA 1
ATOM 735 C C . ALA A 1 94 ? -9.647 1.028 -9.282 1.00 93.25 94 ALA A C 1
ATOM 737 O O . ALA A 1 94 ? -10.427 0.819 -8.353 1.00 93.25 94 ALA A O 1
ATOM 738 N N . ALA A 1 95 ? -10.004 0.871 -10.560 1.00 94.50 95 ALA A N 1
ATOM 739 C CA . ALA A 1 95 ? -11.288 0.303 -10.955 1.00 94.50 95 ALA A CA 1
ATOM 740 C C . ALA A 1 95 ? -11.404 -1.166 -10.517 1.00 94.50 95 ALA A C 1
ATOM 742 O O . ALA A 1 95 ? -12.357 -1.503 -9.817 1.00 94.50 95 ALA A O 1
ATOM 743 N N . ALA A 1 96 ? -10.396 -1.993 -10.813 1.00 93.44 96 ALA A N 1
ATOM 744 C CA . ALA A 1 96 ? -10.363 -3.394 -10.393 1.00 93.44 96 ALA A CA 1
ATOM 745 C C . ALA A 1 96 ? -10.462 -3.548 -8.863 1.00 93.44 96 ALA A C 1
ATOM 747 O O . ALA A 1 96 ? -11.232 -4.366 -8.369 1.00 93.44 96 ALA A O 1
ATOM 748 N N . TYR A 1 97 ? -9.764 -2.704 -8.095 1.00 93.31 97 TYR A N 1
ATOM 749 C CA . TYR A 1 97 ? -9.838 -2.697 -6.630 1.00 93.31 97 TYR A CA 1
ATOM 750 C C . TYR A 1 97 ? -11.239 -2.374 -6.094 1.00 93.31 97 TYR A C 1
ATOM 752 O O . TYR A 1 97 ? -11.654 -2.935 -5.078 1.00 93.31 97 TYR A O 1
ATOM 760 N N . ARG A 1 98 ? -11.975 -1.463 -6.743 1.00 94.06 98 ARG A N 1
ATOM 761 C CA . ARG A 1 98 ? -13.346 -1.106 -6.339 1.00 94.06 98 ARG A CA 1
ATOM 762 C C . ARG A 1 98 ? -14.328 -2.252 -6.589 1.00 94.06 98 ARG A C 1
ATOM 764 O O . ARG A 1 98 ? -15.257 -2.415 -5.798 1.00 94.06 98 ARG A O 1
ATOM 771 N N . ASP A 1 99 ? -14.096 -3.057 -7.623 1.00 94.69 99 ASP A N 1
ATOM 772 C CA . ASP A 1 99 ? -14.943 -4.203 -7.977 1.00 94.69 99 ASP A CA 1
ATOM 773 C C . ASP A 1 99 ? -14.833 -5.368 -6.976 1.00 94.69 99 ASP A C 1
ATOM 775 O O . ASP A 1 99 ? -15.729 -6.208 -6.907 1.00 94.69 99 ASP A O 1
ATOM 779 N N . LEU A 1 100 ? -13.799 -5.383 -6.125 1.00 91.06 100 LEU A N 1
ATOM 780 C CA . LEU A 1 100 ? -13.617 -6.389 -5.067 1.00 91.06 100 LEU A CA 1
ATOM 781 C C . LEU A 1 100 ? -14.595 -6.239 -3.887 1.00 91.06 100 LEU A C 1
ATOM 783 O O . LEU A 1 100 ? -14.602 -7.074 -2.985 1.00 91.06 100 LEU A O 1
ATOM 787 N N . GLY A 1 101 ? -15.401 -5.171 -3.841 1.00 89.06 101 GLY A N 1
ATOM 788 C CA . GLY A 1 101 ? -16.433 -4.991 -2.810 1.00 89.06 101 GLY A CA 1
ATOM 789 C C . GLY A 1 101 ? -15.899 -4.732 -1.394 1.00 89.06 101 GLY A C 1
ATOM 790 O O . GLY A 1 101 ? -16.641 -4.875 -0.422 1.00 89.06 101 GLY A O 1
ATOM 791 N N . MET A 1 102 ? -14.626 -4.347 -1.264 1.00 89.94 102 MET A N 1
ATOM 792 C CA . MET A 1 102 ? -13.998 -4.021 0.020 1.00 89.94 102 MET A CA 1
ATOM 793 C C . MET A 1 102 ? -14.567 -2.733 0.619 1.00 89.94 102 MET A C 1
ATOM 795 O O . MET A 1 102 ? -14.992 -1.814 -0.088 1.00 89.94 102 MET A O 1
ATOM 799 N N . GLU A 1 103 ? -14.520 -2.625 1.947 1.00 90.75 103 GLU A N 1
ATOM 800 C CA . GLU A 1 103 ? -14.861 -1.374 2.610 1.00 90.75 103 GLU A CA 1
ATOM 801 C C . GLU A 1 103 ? -13.882 -0.271 2.215 1.00 90.75 103 GLU A C 1
ATOM 803 O O . GLU A 1 103 ? -12.669 -0.472 2.187 1.00 90.75 103 GLU A O 1
ATOM 808 N N . ARG A 1 104 ? -14.413 0.918 1.925 1.00 91.31 104 ARG A N 1
ATOM 809 C CA . ARG A 1 104 ? -13.638 2.007 1.339 1.00 91.31 104 ARG A CA 1
ATOM 810 C C . ARG A 1 104 ? -13.528 3.210 2.266 1.00 91.31 104 ARG A C 1
ATOM 812 O O . ARG A 1 104 ? -14.533 3.777 2.712 1.00 91.31 104 ARG A O 1
ATOM 819 N N . ILE A 1 105 ? -12.298 3.673 2.466 1.00 91.31 105 ILE A N 1
ATOM 820 C CA . ILE A 1 105 ? -12.006 4.983 3.045 1.00 91.31 105 ILE A CA 1
ATOM 821 C C . ILE A 1 105 ? -11.694 5.947 1.904 1.00 91.31 105 ILE A C 1
ATOM 823 O O . ILE A 1 105 ? -10.752 5.758 1.138 1.00 91.31 105 ILE A O 1
ATOM 827 N N . ASP A 1 106 ? -12.512 6.991 1.800 1.00 89.88 106 ASP A N 1
ATOM 828 C CA . ASP A 1 106 ? -12.311 8.081 0.853 1.00 89.88 106 ASP A CA 1
ATOM 829 C C . ASP A 1 106 ? -11.227 9.040 1.357 1.00 89.88 106 ASP A C 1
ATOM 831 O O . ASP A 1 106 ? -11.375 9.678 2.397 1.00 89.88 106 ASP A O 1
ATOM 835 N N . THR A 1 107 ? -10.152 9.160 0.586 1.00 89.69 107 THR A N 1
ATOM 836 C CA . THR A 1 107 ? -8.972 9.964 0.917 1.00 89.69 107 THR A CA 1
ATOM 837 C C . THR A 1 107 ? -8.919 11.299 0.174 1.00 89.69 107 THR A C 1
ATOM 839 O O . THR A 1 107 ? -7.907 11.994 0.257 1.00 89.69 107 THR A O 1
ATOM 842 N N . ARG A 1 108 ? -9.960 11.689 -0.582 1.00 81.88 108 ARG A N 1
ATOM 843 C CA . ARG A 1 108 ? -9.893 12.806 -1.547 1.00 81.88 108 ARG A CA 1
ATOM 844 C C . ARG A 1 108 ? -9.484 14.150 -0.955 1.00 81.88 108 ARG A C 1
ATOM 846 O O . ARG A 1 108 ? -8.739 14.887 -1.593 1.00 81.88 108 ARG A O 1
ATOM 853 N N . ARG A 1 109 ? -10.006 14.492 0.225 1.00 70.38 109 ARG A N 1
ATOM 854 C CA . ARG A 1 109 ? -9.838 15.819 0.857 1.00 70.38 109 ARG A CA 1
ATOM 855 C C . ARG A 1 109 ? -9.785 15.771 2.380 1.00 70.38 109 ARG A C 1
ATOM 857 O O . ARG A 1 109 ? -9.911 16.806 3.025 1.00 70.38 109 ARG A O 1
ATOM 864 N N . GLN A 1 110 ? -9.637 14.578 2.944 1.00 75.00 110 GLN A N 1
ATOM 865 C CA . GLN A 1 110 ? -9.496 14.432 4.383 1.00 75.00 110 GLN A CA 1
ATOM 866 C C . GLN A 1 110 ? -8.051 14.765 4.773 1.00 75.00 110 GLN A C 1
ATOM 868 O O . GLN A 1 110 ? -7.122 14.291 4.106 1.00 75.00 110 GLN A O 1
ATOM 873 N N . PRO A 1 111 ? -7.830 15.574 5.822 1.00 84.44 111 PRO A N 1
ATOM 874 C CA . PRO A 1 111 ? -6.537 15.646 6.482 1.00 84.44 111 PRO A CA 1
ATOM 875 C C . PRO A 1 111 ? -6.027 14.235 6.793 1.00 84.44 111 PRO A C 1
ATOM 877 O O . PRO A 1 111 ? -6.796 13.367 7.201 1.00 84.44 111 PRO A O 1
ATOM 880 N N . LEU A 1 112 ? -4.720 14.001 6.636 1.00 85.31 112 LEU A N 1
ATOM 881 C CA . LEU A 1 112 ? -4.121 12.683 6.899 1.00 85.31 112 LEU A CA 1
ATOM 882 C C . LEU A 1 112 ? -4.434 12.166 8.311 1.00 85.31 112 LEU A C 1
ATOM 884 O O . LEU A 1 112 ? -4.606 10.965 8.493 1.00 85.31 112 LEU A O 1
ATOM 888 N N . ALA A 1 113 ? -4.548 13.074 9.284 1.00 87.19 113 ALA A N 1
ATOM 889 C CA . ALA A 1 113 ? -4.939 12.747 10.650 1.00 87.19 113 ALA A CA 1
ATOM 890 C C . ALA A 1 113 ? -6.338 12.112 10.720 1.00 87.19 113 ALA A C 1
ATOM 892 O O . ALA A 1 113 ? -6.488 11.074 11.350 1.00 87.19 113 ALA A O 1
ATOM 893 N N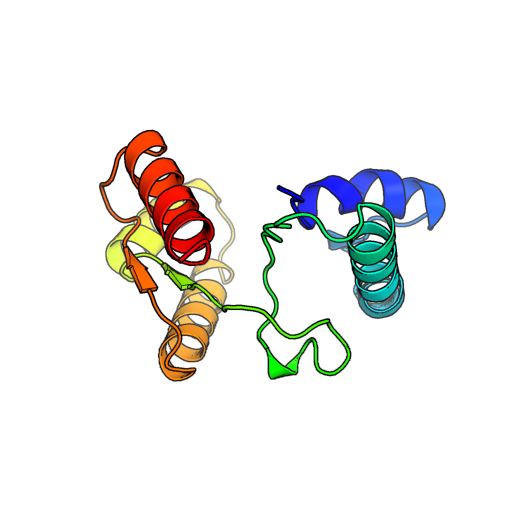 . GLU A 1 114 ? -7.329 12.653 10.006 1.00 88.12 114 GLU A N 1
ATOM 894 C CA . GLU A 1 114 ? -8.694 12.103 9.990 1.00 88.12 114 GLU A CA 1
ATOM 895 C C . GLU A 1 114 ? -8.746 10.721 9.323 1.00 88.12 114 GLU A C 1
ATOM 897 O O . GLU A 1 114 ? -9.447 9.821 9.785 1.00 88.12 114 GLU A O 1
ATOM 902 N N . VAL A 1 115 ? -7.963 10.518 8.256 1.00 89.19 115 VAL A N 1
ATOM 903 C CA . VAL A 1 115 ? -7.832 9.200 7.615 1.00 89.19 115 VAL A CA 1
ATOM 904 C C . VAL A 1 115 ? -7.215 8.195 8.590 1.00 89.19 115 VAL A C 1
ATOM 906 O O . VAL A 1 115 ? -7.724 7.083 8.728 1.00 89.19 115 VAL A O 1
ATOM 909 N N . ALA A 1 116 ? -6.144 8.584 9.287 1.00 87.25 116 ALA A N 1
ATOM 910 C CA . ALA A 1 116 ? -5.474 7.737 10.269 1.00 87.25 116 ALA A CA 1
ATOM 911 C C . ALA A 1 116 ? -6.385 7.400 11.460 1.00 87.25 116 ALA A C 1
ATOM 913 O O . ALA A 1 116 ? -6.443 6.242 11.871 1.00 87.25 116 ALA A O 1
ATOM 914 N N . GLU A 1 117 ? -7.137 8.375 11.973 1.00 88.06 117 GLU A N 1
ATOM 915 C CA . GLU A 1 117 ? -8.136 8.168 13.025 1.00 88.06 117 GLU A CA 1
ATOM 916 C C . GLU A 1 117 ? -9.213 7.183 12.581 1.00 88.06 117 GLU A C 1
ATOM 918 O O . GLU A 1 117 ? -9.533 6.248 13.312 1.00 88.06 117 GLU A O 1
ATOM 923 N N . ARG A 1 118 ? -9.721 7.324 11.353 1.00 87.75 118 ARG A N 1
ATOM 924 C CA . ARG A 1 118 ? -10.730 6.413 10.809 1.00 87.75 118 ARG A CA 1
ATOM 925 C C . ARG A 1 118 ? -10.201 4.986 10.668 1.00 87.75 118 ARG A C 1
ATOM 927 O O . ARG A 1 118 ? -10.906 4.049 11.035 1.00 87.75 118 ARG A O 1
ATOM 934 N N . ILE A 1 119 ? -8.961 4.814 10.203 1.00 87.44 119 ILE A N 1
ATOM 935 C CA . ILE A 1 119 ? -8.290 3.505 10.180 1.00 87.44 119 ILE A CA 1
ATOM 936 C C . ILE A 1 119 ? -8.191 2.940 11.607 1.00 87.44 119 ILE A C 1
ATOM 938 O O . ILE A 1 119 ? -8.564 1.792 11.838 1.00 87.44 119 ILE A O 1
ATOM 942 N N . ALA A 1 120 ? -7.751 3.746 12.578 1.00 85.00 120 ALA A N 1
ATOM 943 C CA . ALA A 1 120 ? -7.621 3.326 13.972 1.00 85.00 120 ALA A CA 1
ATOM 944 C C . ALA A 1 120 ? -8.970 2.921 14.594 1.00 85.00 120 ALA A C 1
ATOM 946 O O . ALA A 1 120 ? -9.055 1.895 15.268 1.00 85.00 120 ALA A O 1
ATOM 947 N N . SER A 1 121 ? -10.049 3.665 14.333 1.00 84.31 121 SER A N 1
ATOM 948 C CA . SER A 1 121 ? -11.398 3.312 14.798 1.00 84.31 121 SER A CA 1
ATOM 949 C C . SER A 1 121 ? -11.880 1.974 14.235 1.00 84.31 121 SER A C 1
ATOM 951 O O . SER A 1 121 ? -12.537 1.215 14.943 1.00 84.31 121 SER A O 1
ATOM 953 N N . MET A 1 122 ? -11.537 1.651 12.986 1.00 79.31 122 MET A N 1
ATOM 954 C CA . MET A 1 122 ? -11.916 0.378 12.359 1.00 79.31 122 MET A CA 1
ATOM 955 C C . MET A 1 122 ? -11.196 -0.835 12.956 1.00 79.31 122 MET A C 1
ATOM 957 O O . MET A 1 122 ? -11.700 -1.953 12.836 1.00 79.31 122 MET A O 1
ATOM 961 N N . ILE A 1 123 ? -10.043 -0.612 13.584 1.00 76.50 123 ILE A N 1
ATOM 962 C CA . ILE A 1 123 ? -9.262 -1.630 14.293 1.00 76.50 123 ILE A CA 1
ATOM 963 C C . ILE A 1 123 ? -9.792 -1.781 15.719 1.00 76.50 123 ILE A C 1
ATOM 965 O O . ILE A 1 123 ? -10.101 -2.886 16.149 1.00 76.50 123 ILE A O 1
ATOM 969 N N . ASN A 1 124 ? -9.996 -0.659 16.416 1.00 72.12 124 ASN A N 1
ATOM 970 C CA . ASN A 1 124 ? -10.435 -0.642 17.813 1.00 72.12 124 ASN A CA 1
ATOM 971 C C . ASN A 1 124 ? -11.899 -1.066 18.007 1.00 72.12 124 ASN A C 1
ATOM 973 O O . ASN A 1 124 ? -12.238 -1.585 19.066 1.00 72.12 124 ASN A O 1
ATOM 977 N N . GLY A 1 125 ? -12.763 -0.912 16.997 1.00 62.91 125 GLY A N 1
ATOM 978 C CA . GLY A 1 125 ? -14.150 -1.408 17.021 1.00 62.91 125 GLY A CA 1
ATOM 979 C C . GLY A 1 125 ? -14.289 -2.939 17.039 1.00 62.91 125 GLY A C 1
ATOM 980 O O . GLY A 1 125 ? -15.382 -3.449 16.824 1.00 62.91 125 GLY A O 1
ATOM 981 N N . ARG A 1 126 ? -13.180 -3.664 17.236 1.00 54.75 126 ARG A N 1
ATOM 982 C CA . ARG A 1 126 ? -13.067 -5.125 17.305 1.00 54.75 126 ARG A CA 1
ATOM 983 C C . ARG A 1 126 ? -12.803 -5.637 18.733 1.00 54.75 126 ARG A C 1
ATOM 985 O O . ARG A 1 126 ? -12.657 -6.841 18.908 1.00 54.75 126 ARG A O 1
ATOM 992 N N . MET A 1 127 ? -12.705 -4.742 19.726 1.00 45.34 127 MET A N 1
ATOM 993 C CA . MET A 1 127 ? -12.475 -5.096 21.138 1.00 45.34 127 MET A CA 1
ATOM 994 C C . MET A 1 127 ? -13.757 -5.325 21.962 1.00 45.34 127 MET A C 1
ATOM 996 O O . MET A 1 127 ? -13.642 -5.530 2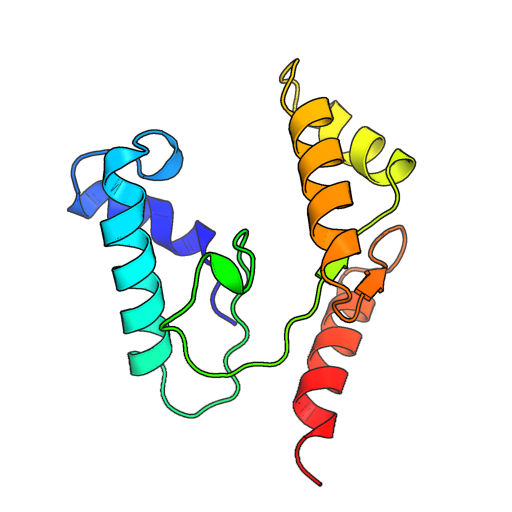3.170 1.00 45.34 127 MET A O 1
ATOM 1000 N N . ASP A 1 128 ? -14.935 -5.329 21.330 1.00 37.28 128 ASP A N 1
ATOM 1001 C CA . ASP A 1 128 ? -16.218 -5.680 21.961 1.00 37.28 128 ASP A CA 1
ATOM 1002 C C . ASP A 1 128 ? -16.733 -7.047 21.478 1.00 37.28 128 ASP A C 1
ATOM 1004 O O . ASP A 1 128 ? -16.776 -7.266 20.242 1.00 37.28 128 ASP A O 1
#

Radius of gyration: 16.08 Å; chains: 1; bounding box: 38×34×41 Å

Sequence (128 aa):
MLDWDALMDPAGELAGAPIRRTPSTWPAYSRLVRAVTEIVGPGDVILLGVCTPDELPDWPDGRWILLDCDDQERRRRLADRDDEGRTQAALEDAAAYRDLGMERIDTRRQPLAEVAERIASMINGRMD

Organism: NCBI:txid1759536

Foldseek 3Di:
DDELVVVQVVVCVVVVHRCVPDVVCVVVSVVVVQVVVVVVHDDPDDYDDLDDCVRVVPHPDDQDEAEDEDLVLLCVVCVVVDDPPVSVVVNVSRVVVVVVVHHYDYPRDDDPVVSVVVVVCVSVVPPD

pLDDT: mean 86.11, std 10.45, range [37.28, 97.25]

InterPro domains:
  IPR027417 P-loop containing nucleoside triphosphate hydrolase [G3DSA:3.40.50.300] (1-127)
  IPR027417 P-loop containing nucleoside triphosphate hydrolase [SSF52540] (27-125)